Protein AF-A0A1S7LG80-F1 (afdb_monomer_lite)

InterPro domains:
  IPR001387 Cro/C1-type, helix-turn-helix domain [PF01381] (64-113)
  IPR001387 Cro/C1-type, helix-turn-helix domain [PS50943] (63-117)
  IPR001387 Cro/C1-type, helix-turn-helix domain [SM00530] (62-116)
  IPR001387 Cro/C1-type, helix-turn-helix domain [cd00093] (62-115)
  IPR010982 Lambda repressor-like, DNA-binding domain superfamily [G3DSA:1.10.260.40] (52-115)
  IPR010982 Lambda repressor-like, DNA-binding domain superfamily [SSF47413] (58-116)

Secondary structure (DSSP, 8-state):
--THHHHHHHHHHHHHHHHHHHHHHHHHHHHHHHHHHHHHHTSTT--HHHHHH-HHHHHHHHHHHHHHHTT--HHHHHHHHT--HHHHHHHHTT--HHHHHHHHHHHHTT--------------SSS---

Radius of gyration: 20.21 Å; chains: 1; bounding box: 45×54×46 Å

pLDDT: mean 71.14, std 18.66, range [44.12, 97.38]

Sequence (130 aa):
MQLGSFTNMLLSIKNFHLFQNILHRTHLCLNHLILSKKRWLSGDRSDAKIVEENQEYAFSLALIEARLAAGLTQKQAAKRAGLSTSTVARYESGHSPVIRLYAAAADALGLKLKFELIPISQPANAEKSS

Foldseek 3Di:
DDPPVVVVVVVVVVVVVVVVLVVVLVVVLVVVVVVLLVVQCPDPPDPVVCQVLQQLNVQLSVLSNVCSVVVHDLCRVCVVVVHDSVVSVCSNNSNDPVSVVVCVVQVVVVHHDDDDDDDPDDPDPPDDDD

Structure (mmCIF, N/CA/C/O backbone):
data_AF-A0A1S7LG80-F1
#
_entry.id   AF-A0A1S7LG80-F1
#
loop_
_atom_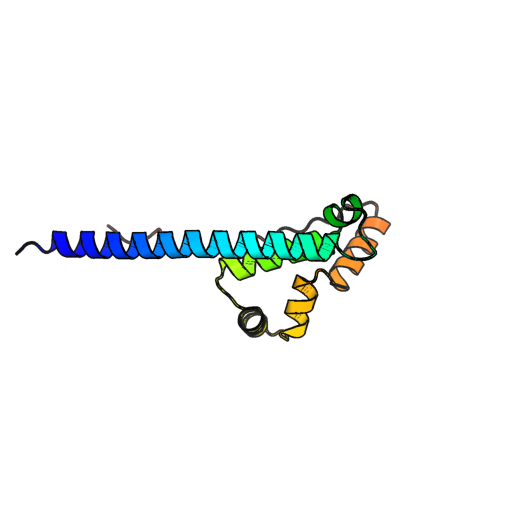site.group_PDB
_atom_site.id
_atom_site.type_symbol
_atom_site.label_atom_id
_atom_site.label_alt_id
_atom_site.label_comp_id
_atom_site.label_asym_id
_atom_site.label_entity_id
_atom_site.label_seq_id
_atom_site.pdbx_PDB_ins_code
_atom_site.Cartn_x
_atom_site.Cartn_y
_atom_site.Cartn_z
_atom_site.occupancy
_atom_site.B_iso_or_equiv
_atom_site.auth_seq_id
_atom_site.auth_comp_id
_atom_site.auth_asym_id
_atom_site.auth_atom_id
_atom_site.pdbx_PDB_model_num
ATOM 1 N N . MET A 1 1 ? -23.375 46.119 21.959 1.00 44.44 1 MET A N 1
ATOM 2 C CA . MET A 1 1 ? -23.283 44.650 21.794 1.00 44.44 1 MET A CA 1
ATOM 3 C C . MET A 1 1 ? -22.573 44.349 20.477 1.00 44.44 1 MET A C 1
ATOM 5 O O . MET A 1 1 ? -23.201 44.425 19.432 1.00 44.44 1 MET A O 1
ATOM 9 N N . GLN A 1 2 ? -21.258 44.102 20.492 1.00 49.41 2 GLN A N 1
ATOM 10 C CA . GLN A 1 2 ? -20.502 43.778 19.273 1.00 49.41 2 GLN A CA 1
ATOM 11 C C . GLN A 1 2 ? -20.427 42.258 19.079 1.00 49.41 2 GLN A C 1
ATOM 13 O O . GLN A 1 2 ? -19.549 41.592 19.618 1.00 49.41 2 GLN A O 1
ATOM 18 N N . LEU A 1 3 ? -21.34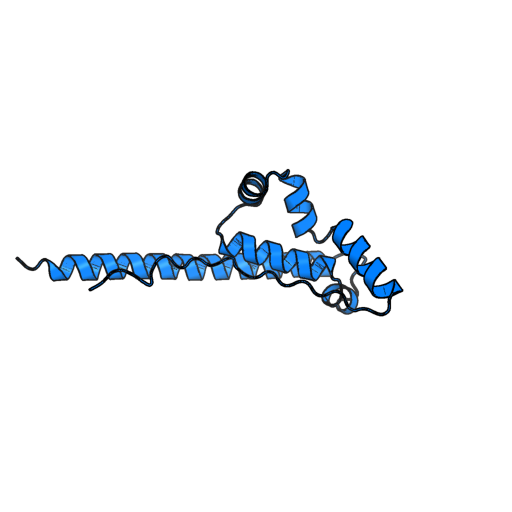5 41.711 18.283 1.00 47.88 3 LEU A N 1
ATOM 19 C CA . LEU A 1 3 ? -21.342 40.299 17.875 1.00 47.88 3 LEU A CA 1
ATOM 20 C C . LEU A 1 3 ? -20.197 39.958 16.892 1.00 47.88 3 LEU A C 1
ATOM 22 O O . LEU A 1 3 ? -19.848 38.791 16.749 1.00 47.88 3 LEU A O 1
ATOM 26 N N . GLY A 1 4 ? -19.565 40.958 16.260 1.00 51.88 4 GLY A N 1
ATOM 27 C CA . GLY A 1 4 ? -18.505 40.758 15.255 1.00 51.88 4 GLY A CA 1
ATOM 28 C C . GLY A 1 4 ? -17.109 40.409 15.797 1.00 51.88 4 GLY A C 1
ATOM 29 O O . GLY A 1 4 ? -16.277 39.893 15.056 1.00 51.88 4 GLY A O 1
ATOM 30 N N . SER A 1 5 ? -16.830 40.655 17.084 1.00 56.72 5 SER A N 1
ATOM 31 C CA . SER A 1 5 ? -15.520 40.334 17.687 1.00 56.72 5 SER A CA 1
ATOM 32 C C . SER A 1 5 ? -15.377 38.831 17.976 1.00 56.72 5 SER A C 1
ATOM 34 O O . SER A 1 5 ? -14.338 38.223 17.717 1.00 56.72 5 SER A O 1
ATOM 36 N N . PHE A 1 6 ? -16.468 38.187 18.408 1.00 54.62 6 PHE A N 1
ATOM 37 C CA . PHE A 1 6 ? -16.488 36.753 18.705 1.00 54.62 6 PHE A CA 1
ATOM 38 C C . PHE A 1 6 ? -16.406 35.881 17.451 1.00 54.62 6 PHE A C 1
ATOM 40 O O . PHE A 1 6 ? -15.748 34.842 17.473 1.00 54.62 6 PHE A O 1
ATOM 47 N N . THR A 1 7 ? -17.024 36.297 16.343 1.00 52.69 7 THR A N 1
ATOM 48 C CA . THR A 1 7 ? -16.949 35.548 15.081 1.00 52.69 7 THR A CA 1
ATOM 49 C C . THR A 1 7 ? -15.535 35.565 14.509 1.00 52.69 7 THR A C 1
ATOM 51 O O . THR A 1 7 ? -15.034 34.507 14.140 1.00 52.69 7 THR A O 1
ATOM 54 N N . ASN A 1 8 ? -14.848 36.713 14.527 1.00 50.12 8 ASN A N 1
ATOM 55 C CA . ASN A 1 8 ? -13.447 36.820 14.102 1.00 50.12 8 ASN A CA 1
ATOM 56 C C . ASN A 1 8 ? -12.487 36.046 15.017 1.00 50.12 8 ASN A C 1
ATOM 58 O O . ASN A 1 8 ? -11.554 35.410 14.529 1.00 50.12 8 ASN A O 1
ATOM 62 N N . MET A 1 9 ? -12.739 36.029 16.329 1.00 57.78 9 MET A N 1
ATOM 63 C CA . MET A 1 9 ? -11.953 35.236 17.276 1.00 57.78 9 MET A CA 1
ATOM 64 C C . MET A 1 9 ? -12.127 33.730 17.035 1.00 57.78 9 MET A C 1
ATOM 66 O O . MET A 1 9 ? -11.143 32.997 16.962 1.00 57.78 9 MET A O 1
ATOM 70 N N . LEU A 1 10 ? -13.362 33.263 16.830 1.00 55.88 10 LEU A N 1
ATOM 71 C CA . LEU A 1 10 ? -13.641 31.859 16.519 1.00 55.88 10 LEU A CA 1
ATOM 72 C C . LEU A 1 10 ? -13.097 31.445 15.146 1.00 55.88 10 LEU A C 1
ATOM 74 O O . LEU A 1 10 ? -12.623 30.318 15.001 1.00 55.88 10 LEU A O 1
ATOM 78 N N . LEU A 1 11 ? -13.126 32.335 14.151 1.00 54.78 11 LEU A N 1
ATOM 79 C CA . LEU A 1 11 ? -12.536 32.086 12.835 1.00 54.78 11 LEU A CA 1
ATOM 80 C C . LEU A 1 11 ? -11.003 32.013 12.918 1.00 54.78 11 LEU A C 1
ATOM 82 O O . LEU A 1 11 ? -10.410 31.115 12.332 1.00 54.78 11 LEU A O 1
ATOM 86 N N . SER A 1 12 ? -10.372 32.882 13.715 1.00 54.75 12 SER A N 1
ATOM 87 C CA . SER A 1 12 ? -8.927 32.863 13.985 1.00 54.75 12 SER A CA 1
ATOM 88 C C . SER A 1 12 ? -8.491 31.588 14.713 1.00 54.75 12 SER A C 1
ATOM 90 O O . SER A 1 12 ? -7.530 30.942 14.305 1.00 54.75 12 SER A O 1
ATOM 92 N N . ILE A 1 13 ? -9.256 31.141 15.716 1.00 60.88 13 ILE A N 1
ATOM 93 C CA . ILE A 1 13 ? -9.004 29.880 16.431 1.00 60.88 13 ILE A CA 1
ATOM 94 C C . ILE A 1 13 ? -9.178 28.672 15.499 1.00 60.88 13 ILE A C 1
ATOM 96 O O . ILE A 1 13 ? -8.339 27.772 15.496 1.00 60.88 13 ILE A O 1
ATOM 100 N N . LYS A 1 14 ? -10.232 28.644 14.669 1.00 55.06 14 LYS A N 1
ATOM 101 C CA . LYS A 1 14 ? -10.438 27.574 13.677 1.00 55.06 14 LYS A CA 1
ATOM 102 C C . LYS A 1 14 ? -9.328 27.553 12.628 1.00 55.06 14 LYS A C 1
ATOM 104 O O . LYS A 1 14 ? -8.822 26.476 12.332 1.00 55.06 14 LYS A O 1
ATOM 109 N N . ASN A 1 15 ? -8.912 28.715 12.124 1.00 54.59 15 ASN A N 1
ATOM 110 C CA . ASN A 1 15 ? -7.808 28.841 11.173 1.00 54.59 15 ASN A CA 1
ATOM 111 C C . ASN A 1 15 ? -6.477 28.419 11.799 1.00 54.59 15 ASN A C 1
ATOM 113 O O . ASN A 1 15 ? -5.716 27.702 11.162 1.00 54.59 15 ASN A O 1
ATOM 117 N N . PHE A 1 16 ? -6.226 28.772 13.061 1.00 54.84 16 PHE A N 1
ATOM 118 C CA . PHE A 1 16 ? -5.041 28.347 13.802 1.00 54.84 16 PHE A CA 1
ATOM 119 C C . PHE A 1 16 ? -5.025 26.833 14.031 1.00 54.84 16 PHE A C 1
ATOM 121 O O . PHE A 1 16 ? -4.014 26.188 13.771 1.00 54.84 16 PHE A O 1
ATOM 128 N N . HIS A 1 17 ? -6.149 26.231 14.430 1.00 49.44 17 HIS A N 1
ATOM 129 C CA . HIS A 1 17 ? -6.256 24.776 14.538 1.00 49.44 17 HIS A CA 1
ATOM 130 C C . HIS A 1 17 ? -6.109 24.078 13.186 1.00 49.44 17 HIS A C 1
ATOM 132 O O . HIS A 1 17 ? -5.431 23.057 13.126 1.00 49.44 17 HIS A O 1
ATOM 138 N N . LEU A 1 18 ? -6.681 24.616 12.103 1.00 51.06 18 LEU A N 1
ATOM 139 C CA . LEU A 1 18 ? -6.448 24.112 10.747 1.00 51.06 18 LEU A CA 1
ATOM 140 C C . LEU A 1 18 ? -4.961 24.176 10.390 1.00 51.06 18 LEU A C 1
ATOM 142 O O . LEU A 1 18 ? -4.419 23.192 9.899 1.00 51.06 18 LEU A O 1
ATOM 146 N N . PHE A 1 19 ? -4.288 25.284 10.700 1.00 52.75 19 PHE A N 1
ATOM 147 C CA . PHE A 1 19 ? -2.868 25.483 10.419 1.00 52.75 19 PHE A CA 1
ATOM 148 C C . PHE A 1 19 ? -1.980 24.526 11.224 1.00 52.75 19 PHE A C 1
ATOM 150 O O . PHE A 1 19 ? -1.103 23.878 10.662 1.00 52.75 19 PHE A O 1
ATOM 157 N N . GLN A 1 20 ? -2.260 24.353 12.519 1.00 46.38 20 GLN A N 1
ATOM 158 C CA . GLN A 1 20 ? -1.583 23.380 13.382 1.00 46.38 20 GLN A CA 1
ATOM 159 C C . GLN A 1 20 ? -1.811 21.940 12.899 1.00 46.38 20 GLN A C 1
ATOM 161 O O . GLN A 1 20 ? -0.887 21.133 12.904 1.00 46.38 20 GLN A O 1
ATOM 166 N N . ASN A 1 21 ? -3.014 21.611 12.420 1.00 46.06 21 ASN A N 1
ATOM 167 C CA . ASN A 1 21 ? -3.338 20.285 11.886 1.00 46.06 21 ASN A CA 1
ATOM 168 C C . ASN A 1 21 ? -2.649 20.039 10.532 1.00 46.06 21 ASN A C 1
ATOM 170 O O . ASN A 1 21 ? -2.144 18.946 10.301 1.00 46.06 21 ASN A O 1
ATOM 174 N N . ILE A 1 22 ? -2.563 21.055 9.665 1.00 51.12 22 ILE A N 1
ATOM 175 C CA . ILE A 1 22 ? -1.817 21.003 8.399 1.00 51.12 22 ILE A CA 1
ATOM 176 C C . ILE A 1 22 ? -0.321 20.815 8.675 1.00 51.12 22 ILE A C 1
ATOM 178 O O . ILE A 1 22 ? 0.265 19.880 8.141 1.00 51.12 22 ILE A O 1
ATOM 182 N N . LEU A 1 23 ? 0.279 21.619 9.560 1.00 50.75 23 LEU A N 1
ATOM 183 C CA . LEU A 1 23 ? 1.696 21.516 9.933 1.00 50.75 23 LEU A CA 1
ATOM 184 C C . LEU A 1 23 ? 2.036 20.182 10.615 1.00 50.75 23 LEU A C 1
ATOM 186 O O . LEU A 1 23 ? 3.071 19.580 10.341 1.00 50.75 23 LEU A O 1
ATOM 190 N N . HIS A 1 24 ? 1.159 19.677 11.484 1.00 51.22 24 HIS A N 1
ATOM 191 C CA . HIS A 1 24 ? 1.365 18.386 12.136 1.00 51.22 24 HIS A CA 1
ATOM 192 C C . HIS A 1 24 ? 1.223 17.217 11.148 1.00 51.22 24 HIS A C 1
ATOM 194 O O . HIS A 1 24 ? 1.998 16.262 11.200 1.00 51.22 24 HIS A O 1
ATOM 200 N N . ARG A 1 25 ? 0.280 17.302 10.198 1.00 50.09 25 ARG A N 1
ATOM 201 C CA . ARG A 1 25 ? 0.096 16.303 9.132 1.00 50.09 25 ARG A CA 1
ATOM 202 C C . ARG A 1 25 ? 1.252 16.294 8.142 1.00 50.09 25 ARG A C 1
ATOM 204 O O . ARG A 1 25 ? 1.707 15.211 7.785 1.00 50.09 25 ARG A O 1
ATOM 211 N N . THR A 1 26 ? 1.759 17.456 7.736 1.00 44.16 26 THR A N 1
ATOM 212 C CA . THR A 1 26 ? 2.937 17.535 6.861 1.00 44.16 26 THR A CA 1
ATOM 213 C C . THR A 1 26 ? 4.178 16.996 7.568 1.00 44.16 26 THR A C 1
ATOM 215 O O . THR A 1 26 ? 4.924 16.230 6.966 1.00 44.16 26 THR A O 1
ATOM 218 N N . HIS A 1 27 ? 4.358 17.281 8.862 1.00 48.53 27 HIS A N 1
ATOM 219 C CA . HIS A 1 27 ? 5.480 16.769 9.654 1.00 48.53 27 HIS A CA 1
ATOM 220 C C . HIS A 1 27 ? 5.413 15.248 9.896 1.00 48.53 27 HIS A C 1
ATOM 222 O O . HIS A 1 27 ? 6.426 14.556 9.790 1.00 48.53 27 HIS A O 1
ATOM 228 N N . LEU A 1 28 ? 4.226 14.690 10.170 1.00 53.72 28 LEU A N 1
ATOM 229 C CA . LEU A 1 28 ? 4.028 13.236 10.266 1.00 53.72 28 LEU A CA 1
ATOM 230 C C . LEU A 1 28 ? 4.231 12.537 8.915 1.00 53.72 28 LEU A C 1
ATOM 232 O O . LEU A 1 28 ? 4.815 11.456 8.879 1.00 53.72 28 LEU A O 1
ATOM 236 N N . CYS A 1 29 ? 3.793 13.158 7.817 1.00 49.16 29 CYS A N 1
ATOM 237 C CA . CYS A 1 29 ? 4.006 12.655 6.462 1.00 49.16 29 CYS A CA 1
ATOM 238 C C . CYS A 1 29 ? 5.496 12.630 6.102 1.00 49.16 29 CYS A C 1
ATOM 240 O O . CYS A 1 29 ? 6.011 11.583 5.725 1.00 49.16 29 CYS A O 1
ATOM 242 N N . LEU A 1 30 ? 6.214 13.734 6.334 1.00 52.62 30 LEU A N 1
ATOM 243 C CA . LEU A 1 30 ? 7.656 13.837 6.099 1.00 52.62 30 LEU A CA 1
ATOM 244 C C . LEU A 1 30 ? 8.447 12.833 6.944 1.00 52.62 30 LEU A C 1
ATOM 246 O O . LEU A 1 30 ? 9.292 12.123 6.408 1.00 52.62 30 LEU A O 1
ATOM 250 N N . ASN A 1 31 ? 8.141 12.693 8.237 1.00 55.31 31 ASN A N 1
ATOM 251 C CA . ASN A 1 31 ? 8.819 11.712 9.089 1.00 55.31 31 ASN A CA 1
ATOM 252 C C . ASN A 1 31 ? 8.528 10.271 8.668 1.00 55.31 31 ASN A C 1
ATOM 254 O O . ASN A 1 31 ? 9.440 9.446 8.648 1.00 55.31 31 ASN A O 1
ATOM 258 N N . HIS A 1 32 ? 7.287 9.955 8.293 1.00 57.41 32 HIS A N 1
ATOM 259 C CA . HIS A 1 32 ? 6.951 8.626 7.792 1.00 57.41 32 HIS A CA 1
ATOM 260 C C . HIS A 1 32 ? 7.643 8.347 6.452 1.00 57.41 32 HIS A C 1
ATOM 262 O O . HIS A 1 32 ? 8.159 7.248 6.262 1.00 57.41 32 HIS A O 1
ATOM 268 N N . LEU A 1 33 ? 7.720 9.331 5.552 1.00 58.03 33 LEU A N 1
ATOM 269 C CA . LEU A 1 33 ? 8.414 9.234 4.266 1.00 58.03 33 LEU A CA 1
ATOM 270 C C . LEU A 1 33 ? 9.922 9.009 4.458 1.00 58.03 33 LEU A C 1
ATOM 272 O O . LEU A 1 33 ? 10.495 8.107 3.850 1.00 58.03 33 LEU A O 1
ATOM 276 N N . ILE A 1 34 ? 10.552 9.763 5.363 1.00 58.88 34 ILE A N 1
ATOM 277 C CA . ILE A 1 34 ? 11.978 9.650 5.704 1.00 58.88 34 ILE A CA 1
ATOM 278 C C . ILE A 1 34 ? 12.284 8.290 6.345 1.00 58.88 34 ILE A C 1
ATOM 280 O O . ILE A 1 34 ? 13.241 7.622 5.950 1.00 58.88 34 ILE A O 1
ATOM 284 N N . LEU A 1 35 ? 11.473 7.846 7.312 1.00 56.56 35 LEU A N 1
ATOM 285 C CA . LEU A 1 35 ? 11.662 6.562 7.997 1.00 56.56 35 LEU A CA 1
ATOM 286 C C . LEU A 1 35 ? 11.390 5.371 7.076 1.00 56.56 35 LEU A C 1
ATOM 288 O O . LEU A 1 35 ? 12.124 4.383 7.128 1.00 56.56 35 LEU A O 1
ATOM 292 N N . SER A 1 36 ? 10.387 5.483 6.201 1.00 55.66 36 SER A N 1
ATOM 293 C CA . SER A 1 36 ? 10.119 4.482 5.169 1.00 55.66 36 SER A CA 1
ATOM 294 C C . SER A 1 36 ? 11.307 4.415 4.214 1.00 55.66 36 SER A C 1
ATOM 296 O O . SER A 1 36 ? 11.929 3.362 4.117 1.00 55.66 36 SER A O 1
ATOM 298 N N . LYS A 1 37 ? 11.726 5.538 3.611 1.00 55.19 37 LYS A N 1
ATOM 299 C CA . LYS A 1 37 ? 12.883 5.585 2.699 1.00 55.19 37 LYS A CA 1
ATOM 300 C C . LYS A 1 37 ? 14.147 5.011 3.353 1.00 55.19 37 LYS A C 1
ATOM 302 O O . LYS A 1 37 ? 14.833 4.205 2.736 1.00 55.19 37 LYS A O 1
ATOM 307 N N . LYS A 1 38 ? 14.414 5.322 4.628 1.00 57.00 38 LYS A N 1
ATOM 308 C CA . LYS A 1 38 ? 15.546 4.760 5.390 1.00 57.00 38 LYS A CA 1
ATOM 309 C C . LYS A 1 38 ? 15.444 3.241 5.564 1.00 57.00 38 LYS A C 1
ATOM 311 O O . LYS A 1 38 ? 16.445 2.555 5.394 1.00 57.00 38 LYS A O 1
ATOM 316 N N . ARG A 1 39 ? 14.254 2.707 5.865 1.00 56.62 39 ARG A N 1
ATOM 317 C CA . ARG A 1 39 ? 14.013 1.258 5.980 1.00 56.62 39 ARG A CA 1
ATOM 318 C C . ARG A 1 39 ? 14.245 0.541 4.650 1.00 56.62 39 ARG A C 1
ATOM 320 O O . ARG A 1 39 ? 14.902 -0.495 4.642 1.00 56.62 39 ARG A O 1
ATOM 327 N N . TRP A 1 40 ? 13.764 1.113 3.552 1.00 54.84 40 TRP A N 1
ATOM 328 C CA . TRP A 1 40 ? 13.931 0.569 2.204 1.00 54.84 40 TRP A CA 1
ATOM 329 C C . TRP A 1 40 ? 15.377 0.594 1.714 1.00 54.84 40 TRP A C 1
ATOM 331 O O . TRP A 1 40 ? 15.835 -0.396 1.165 1.00 54.84 40 TRP A O 1
ATOM 341 N N . LEU A 1 41 ? 16.110 1.677 1.986 1.00 53.91 41 LEU A N 1
ATOM 342 C CA . LEU A 1 41 ? 17.536 1.796 1.664 1.00 53.91 41 LEU A CA 1
ATOM 343 C C . LEU A 1 41 ? 18.446 0.954 2.577 1.00 53.91 41 LEU A C 1
ATOM 345 O O . LEU A 1 41 ? 19.615 0.763 2.265 1.00 53.91 41 LEU A O 1
ATOM 349 N N . SER A 1 42 ? 17.934 0.483 3.720 1.00 56.09 42 SER A N 1
ATOM 350 C CA . SER A 1 42 ? 18.686 -0.339 4.682 1.00 56.09 42 SER A CA 1
ATOM 351 C C . SER A 1 42 ? 18.578 -1.855 4.456 1.00 56.09 42 SER A C 1
ATOM 353 O O . SER A 1 42 ? 19.182 -2.614 5.211 1.00 56.09 42 SER A O 1
ATOM 355 N N . GLY A 1 43 ? 17.790 -2.309 3.471 1.00 54.16 43 GLY A N 1
ATO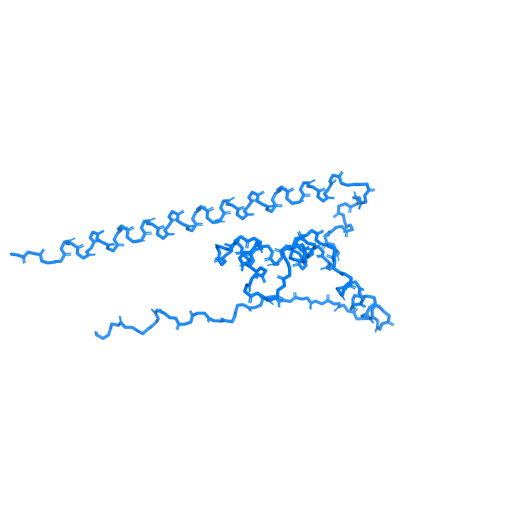M 356 C CA . GLY A 1 43 ? 17.639 -3.733 3.139 1.00 54.16 43 GLY A CA 1
ATOM 357 C C . GLY A 1 43 ? 18.779 -4.283 2.269 1.00 54.16 43 GLY A C 1
ATOM 358 O O . GLY A 1 43 ? 19.500 -3.526 1.628 1.00 54.16 43 GLY A O 1
ATOM 359 N N . ASP A 1 44 ? 18.906 -5.610 2.188 1.00 48.56 44 ASP A N 1
ATOM 360 C CA . ASP A 1 44 ? 19.901 -6.334 1.366 1.00 48.56 44 ASP A CA 1
ATOM 361 C C . ASP A 1 44 ? 19.733 -6.163 -0.161 1.00 48.56 44 ASP A C 1
ATOM 363 O O . ASP A 1 44 ? 20.581 -6.595 -0.937 1.00 48.56 44 ASP A O 1
ATOM 367 N N . ARG A 1 45 ? 18.643 -5.522 -0.597 1.00 52.97 45 ARG A N 1
ATOM 368 C CA . ARG A 1 45 ? 18.226 -5.343 -1.999 1.00 52.97 45 ARG A CA 1
ATOM 369 C C . ARG A 1 45 ? 18.310 -3.889 -2.481 1.00 52.97 45 ARG A C 1
ATOM 371 O O . ARG A 1 45 ? 17.481 -3.444 -3.273 1.00 52.97 45 ARG A O 1
ATOM 378 N N . SER A 1 46 ? 19.283 -3.136 -1.976 1.00 46.34 46 SER A N 1
ATOM 379 C CA . SER A 1 46 ? 19.315 -1.674 -2.089 1.00 46.34 46 SER A CA 1
ATOM 380 C C . SER A 1 46 ? 20.388 -1.161 -3.046 1.00 46.34 46 SER A C 1
ATOM 382 O O . SER A 1 46 ? 21.326 -0.493 -2.619 1.00 46.34 46 SER A O 1
ATOM 384 N N . ASP A 1 47 ? 20.200 -1.344 -4.349 1.00 48.78 47 ASP A N 1
ATOM 385 C CA . ASP A 1 47 ? 20.661 -0.286 -5.246 1.00 48.78 47 ASP A CA 1
ATOM 386 C C . ASP A 1 47 ? 19.588 0.801 -5.169 1.00 48.78 47 ASP A C 1
ATOM 388 O O . ASP A 1 47 ? 18.450 0.588 -5.585 1.00 48.78 47 ASP A O 1
ATOM 392 N N . ALA A 1 48 ? 19.907 1.969 -4.604 1.00 50.25 48 ALA A N 1
ATOM 393 C CA . ALA A 1 48 ? 18.961 3.088 -4.469 1.00 50.25 48 ALA A CA 1
ATOM 394 C C . ALA A 1 48 ? 18.262 3.445 -5.802 1.00 50.25 48 ALA A C 1
ATOM 396 O O . ALA A 1 48 ? 17.127 3.917 -5.810 1.00 50.25 48 ALA A O 1
ATOM 397 N N . LYS A 1 49 ? 18.923 3.128 -6.924 1.00 44.12 49 LYS A N 1
ATOM 398 C CA . LYS A 1 49 ? 18.411 3.229 -8.292 1.00 44.12 49 LYS A CA 1
ATOM 399 C C . LYS A 1 49 ? 17.268 2.241 -8.598 1.00 44.12 49 LYS A C 1
ATOM 401 O O . LYS A 1 49 ? 16.297 2.627 -9.234 1.00 44.12 49 LYS A O 1
ATOM 406 N N . ILE A 1 50 ? 17.338 1.004 -8.093 1.00 52.75 50 ILE A N 1
ATOM 407 C CA . ILE A 1 50 ? 16.298 -0.035 -8.243 1.00 52.75 50 ILE A CA 1
ATOM 408 C C . ILE A 1 50 ? 15.043 0.320 -7.431 1.00 52.75 50 ILE A C 1
ATOM 410 O O . ILE A 1 50 ? 13.929 -0.007 -7.835 1.00 52.75 50 ILE A O 1
ATOM 414 N N . VAL A 1 51 ? 15.198 1.007 -6.295 1.00 56.31 51 VAL A N 1
ATOM 415 C CA . VAL A 1 51 ? 14.070 1.366 -5.418 1.00 56.31 51 VAL A CA 1
ATOM 416 C C . VAL A 1 51 ? 13.224 2.499 -6.008 1.00 56.31 51 VAL A C 1
ATOM 418 O O . VAL A 1 51 ? 12.000 2.439 -5.923 1.00 56.31 51 VAL A O 1
ATOM 421 N N . GLU A 1 52 ? 13.839 3.508 -6.634 1.00 56.38 52 GLU A N 1
ATOM 422 C CA . GLU A 1 52 ? 13.101 4.642 -7.218 1.00 56.38 52 GLU A CA 1
ATOM 423 C C . GLU A 1 52 ? 12.344 4.282 -8.510 1.00 56.38 52 GLU A C 1
ATOM 425 O O . GLU A 1 52 ? 11.296 4.867 -8.778 1.00 56.38 52 GLU A O 1
ATOM 430 N N . GLU A 1 53 ? 12.794 3.278 -9.268 1.00 65.50 53 GLU A N 1
ATOM 431 C CA . GLU A 1 53 ? 12.091 2.794 -10.470 1.00 65.50 53 GLU A CA 1
ATOM 432 C C . GLU A 1 53 ? 11.032 1.711 -10.175 1.00 65.50 53 GLU A C 1
ATOM 434 O O . GLU A 1 53 ? 10.222 1.368 -11.044 1.00 65.50 53 GLU A O 1
ATOM 439 N N . ASN A 1 54 ? 10.983 1.188 -8.944 1.00 79.56 54 ASN A N 1
ATOM 440 C CA . ASN A 1 54 ? 10.067 0.114 -8.572 1.00 79.56 54 ASN A CA 1
ATOM 441 C C . ASN A 1 54 ? 8.616 0.615 -8.423 1.00 79.56 54 ASN A C 1
ATOM 443 O O . ASN A 1 54 ? 8.285 1.411 -7.541 1.00 79.56 54 ASN A O 1
ATOM 447 N N . GLN A 1 55 ? 7.718 0.066 -9.246 1.00 84.12 55 GLN A N 1
ATOM 448 C CA . GLN A 1 55 ? 6.290 0.404 -9.250 1.00 84.12 55 GLN A CA 1
ATOM 449 C C . GLN A 1 55 ? 5.575 0.068 -7.930 1.00 84.12 55 GLN A C 1
ATOM 451 O O . GLN A 1 55 ? 4.668 0.794 -7.524 1.00 84.12 55 GLN A O 1
ATOM 456 N N . GLU A 1 56 ? 5.983 -0.993 -7.225 1.00 85.06 56 GLU A N 1
ATOM 457 C CA . GLU A 1 56 ? 5.419 -1.341 -5.914 1.00 85.06 56 GLU A CA 1
ATOM 458 C C . GLU A 1 56 ? 5.773 -0.283 -4.864 1.00 85.06 56 GLU A C 1
ATOM 460 O O . GLU A 1 56 ? 4.934 0.078 -4.037 1.00 85.06 56 GLU A O 1
ATOM 465 N N . TYR A 1 57 ? 7.001 0.239 -4.919 1.00 81.75 57 TYR A N 1
ATOM 466 C CA . TYR A 1 57 ? 7.465 1.275 -4.003 1.00 81.75 57 TYR A CA 1
ATOM 467 C C . TYR A 1 57 ? 6.755 2.606 -4.267 1.00 81.75 57 TYR A C 1
ATOM 469 O O . TYR A 1 57 ? 6.217 3.209 -3.337 1.00 81.75 57 TYR A O 1
ATOM 477 N N . ALA A 1 58 ? 6.668 3.023 -5.533 1.00 83.44 58 ALA A N 1
ATOM 478 C CA . ALA A 1 58 ? 5.943 4.231 -5.921 1.00 83.44 58 ALA A CA 1
ATOM 479 C C . ALA A 1 58 ? 4.467 4.181 -5.482 1.00 83.44 58 ALA A C 1
ATOM 481 O O . ALA A 1 58 ? 3.960 5.123 -4.870 1.00 83.44 58 ALA A O 1
ATOM 482 N N . PHE A 1 59 ? 3.794 3.049 -5.715 1.00 86.62 59 PHE A N 1
ATOM 483 C CA . PHE A 1 59 ? 2.415 2.832 -5.274 1.00 86.62 59 PHE A CA 1
ATOM 484 C C . PHE A 1 59 ? 2.273 2.877 -3.745 1.00 86.62 59 PHE A C 1
ATOM 486 O O . PHE A 1 59 ? 1.358 3.510 -3.215 1.00 86.62 59 PHE A O 1
ATOM 493 N N . SER A 1 60 ? 3.198 2.235 -3.028 1.00 88.00 60 SER A N 1
ATOM 494 C CA . SER A 1 60 ? 3.230 2.213 -1.566 1.00 88.00 60 SER A CA 1
ATOM 495 C C . SER A 1 60 ? 3.326 3.613 -0.965 1.00 88.00 60 SER A C 1
ATOM 497 O O . SER A 1 60 ? 2.591 3.931 -0.030 1.00 88.00 60 SER A O 1
ATOM 499 N N . LEU A 1 61 ? 4.216 4.457 -1.495 1.00 85.25 61 LEU A N 1
ATOM 500 C CA . LEU A 1 61 ? 4.365 5.836 -1.033 1.00 85.25 61 LEU A CA 1
ATOM 501 C C . LEU A 1 61 ? 3.088 6.643 -1.267 1.00 85.25 61 LEU A C 1
ATOM 503 O O . LEU A 1 61 ? 2.580 7.256 -0.329 1.00 85.25 61 LEU A O 1
ATOM 507 N N . ALA A 1 62 ? 2.523 6.565 -2.473 1.00 86.75 62 ALA A N 1
ATOM 508 C CA . ALA A 1 62 ? 1.293 7.274 -2.811 1.00 86.75 62 ALA A CA 1
ATOM 509 C C . ALA A 1 62 ? 0.122 6.868 -1.892 1.00 86.75 62 ALA A C 1
ATOM 511 O O . ALA A 1 62 ? -0.651 7.718 -1.444 1.00 86.75 62 ALA A O 1
ATOM 512 N N . LEU A 1 63 ? 0.010 5.579 -1.543 1.00 89.75 63 LEU A N 1
ATOM 513 C CA . LEU A 1 63 ? -0.988 5.097 -0.584 1.00 89.75 63 LEU A CA 1
ATOM 514 C C . LEU A 1 63 ? -0.778 5.653 0.829 1.00 89.75 63 LEU A C 1
ATOM 516 O O . LEU A 1 63 ? -1.746 6.079 1.466 1.00 89.75 63 LEU A O 1
ATOM 520 N N . ILE A 1 64 ? 0.463 5.651 1.325 1.00 88.00 64 ILE A N 1
ATOM 521 C CA . ILE A 1 64 ? 0.803 6.201 2.645 1.00 88.00 64 ILE A CA 1
ATOM 522 C C . ILE A 1 64 ? 0.428 7.682 2.702 1.00 88.00 64 ILE A C 1
ATOM 524 O O . ILE A 1 64 ? -0.237 8.111 3.647 1.00 88.00 64 ILE A O 1
ATOM 528 N N . GLU A 1 65 ? 0.828 8.455 1.694 1.00 84.44 65 GLU A N 1
ATOM 529 C CA . GLU A 1 65 ? 0.549 9.888 1.612 1.00 84.44 65 GLU A CA 1
ATOM 530 C C . GLU A 1 65 ? -0.955 10.160 1.602 1.00 84.44 65 GLU A C 1
ATOM 532 O O . GLU A 1 65 ? -1.442 10.940 2.422 1.00 84.44 65 GLU A O 1
ATOM 537 N N . ALA A 1 66 ? -1.715 9.452 0.762 1.00 87.81 66 ALA A N 1
ATOM 538 C CA . ALA A 1 66 ? -3.169 9.577 0.708 1.00 87.81 66 ALA A CA 1
ATOM 539 C C . ALA A 1 66 ? -3.830 9.227 2.055 1.00 87.81 66 ALA A C 1
ATOM 541 O O . ALA A 1 66 ? -4.723 9.940 2.527 1.00 87.81 66 ALA A O 1
ATOM 542 N N . ARG A 1 67 ? -3.370 8.160 2.723 1.00 91.38 67 ARG A N 1
ATOM 543 C CA . ARG A 1 67 ? -3.885 7.752 4.037 1.00 91.38 67 ARG A CA 1
ATOM 544 C C . ARG A 1 67 ? -3.614 8.812 5.106 1.00 91.38 67 ARG A C 1
ATOM 546 O O . ARG A 1 67 ? -4.505 9.124 5.903 1.00 91.38 67 ARG A O 1
ATOM 553 N N . LEU A 1 68 ? -2.394 9.345 5.149 1.00 86.44 68 LEU A N 1
ATOM 554 C CA . LEU A 1 68 ? -1.993 10.368 6.115 1.00 86.44 68 LEU A CA 1
ATOM 555 C C . LEU A 1 68 ? -2.698 11.701 5.847 1.00 86.44 68 LEU A C 1
ATOM 557 O O . LEU A 1 68 ? -3.174 12.331 6.793 1.00 86.44 68 LEU A O 1
ATOM 561 N N . ALA A 1 69 ? -2.870 12.086 4.581 1.00 82.06 69 ALA A N 1
ATOM 562 C CA . ALA A 1 69 ? -3.665 13.247 4.187 1.00 82.06 69 ALA A CA 1
ATOM 563 C C . ALA A 1 69 ? -5.124 13.113 4.653 1.00 82.06 69 ALA A C 1
ATOM 565 O O . ALA A 1 69 ? -5.696 14.065 5.186 1.00 82.06 69 ALA A O 1
ATOM 566 N N . ALA A 1 70 ? -5.693 11.905 4.580 1.00 85.19 70 ALA A N 1
ATOM 567 C CA . ALA A 1 70 ? -7.010 11.591 5.133 1.00 85.19 70 ALA A CA 1
ATOM 568 C C . ALA A 1 70 ? -7.041 11.501 6.676 1.00 85.19 70 ALA A C 1
ATOM 570 O O . ALA A 1 70 ? -8.119 11.413 7.265 1.00 85.19 70 ALA A O 1
ATOM 571 N N . GLY A 1 71 ? -5.889 11.554 7.356 1.00 85.50 71 GLY A N 1
ATOM 572 C CA . GLY A 1 71 ? -5.775 11.476 8.817 1.00 85.50 71 GLY A CA 1
ATOM 573 C C . GLY A 1 71 ? -6.122 10.102 9.387 1.00 85.50 71 GLY A C 1
ATOM 574 O O . GLY A 1 71 ? -6.638 10.015 10.499 1.00 85.50 71 GLY A O 1
ATOM 575 N N . LEU A 1 72 ? -5.901 9.036 8.614 1.00 88.75 72 LEU A N 1
ATOM 576 C CA . LEU A 1 72 ? -6.290 7.679 8.987 1.00 88.75 72 LEU A CA 1
ATOM 577 C C . LEU A 1 72 ? -5.098 6.866 9.489 1.00 88.75 72 LEU A C 1
ATOM 579 O O . LEU A 1 72 ? -4.004 6.893 8.925 1.00 88.75 72 LEU A O 1
ATOM 583 N N . THR A 1 73 ? -5.335 6.046 10.508 1.00 91.81 73 THR A N 1
ATOM 584 C CA . THR A 1 73 ? -4.438 4.929 10.840 1.00 91.81 73 THR A CA 1
ATOM 585 C C . THR A 1 73 ? -4.595 3.796 9.822 1.00 91.81 73 THR A C 1
ATOM 587 O O . THR A 1 73 ? -5.635 3.687 9.167 1.00 91.81 73 THR A O 1
ATOM 590 N N . GLN A 1 74 ? -3.611 2.896 9.722 1.00 90.12 74 GLN A N 1
ATOM 591 C CA . GLN A 1 74 ? -3.711 1.701 8.865 1.00 90.12 74 GLN A CA 1
ATOM 592 C C . GLN A 1 74 ? -4.969 0.873 9.171 1.00 90.12 74 GLN A C 1
ATOM 594 O O . GLN A 1 74 ? -5.668 0.445 8.258 1.00 90.12 74 GLN A O 1
ATOM 599 N N . LYS A 1 75 ? -5.321 0.714 10.455 1.00 93.56 75 LYS A N 1
ATOM 600 C CA . LYS A 1 75 ? -6.535 0.001 10.888 1.00 93.56 75 LYS A CA 1
ATOM 601 C C . LYS A 1 75 ? -7.818 0.695 10.417 1.00 93.56 75 LYS A C 1
ATOM 603 O O . LYS A 1 75 ? -8.765 0.029 10.007 1.00 93.56 75 LYS A O 1
ATOM 608 N N . GLN A 1 76 ? -7.870 2.026 10.483 1.00 92.50 76 GLN A N 1
ATOM 609 C CA . GLN A 1 76 ? -9.029 2.795 10.015 1.00 92.50 76 GLN A CA 1
ATOM 610 C C . GLN A 1 76 ? -9.160 2.752 8.491 1.00 92.50 76 GLN A C 1
ATOM 612 O O . GLN A 1 76 ? -10.270 2.583 7.990 1.00 92.50 76 GLN A O 1
ATOM 617 N N . ALA A 1 77 ? -8.044 2.864 7.768 1.00 94.38 77 ALA A N 1
ATOM 618 C CA . ALA A 1 77 ? -8.013 2.721 6.316 1.00 94.38 77 ALA A CA 1
ATOM 619 C C . ALA A 1 77 ? -8.476 1.320 5.887 1.00 94.38 77 ALA A C 1
ATOM 621 O O . ALA A 1 77 ? -9.367 1.206 5.052 1.00 94.38 77 ALA A O 1
ATOM 622 N N . ALA A 1 78 ? -7.968 0.272 6.541 1.00 95.62 78 ALA A N 1
ATOM 623 C CA . ALA A 1 78 ? -8.374 -1.112 6.308 1.00 95.62 78 ALA A CA 1
ATOM 624 C C . ALA A 1 78 ? -9.883 -1.310 6.502 1.00 95.62 78 ALA A C 1
ATOM 626 O O . ALA A 1 78 ? -10.563 -1.813 5.611 1.00 95.62 78 ALA A O 1
ATOM 627 N N . LYS A 1 79 ? -10.430 -0.810 7.620 1.00 97.38 79 LYS A N 1
ATOM 628 C CA . LYS A 1 79 ? -11.873 -0.861 7.891 1.00 97.38 79 LYS A CA 1
ATOM 629 C C . LYS A 1 79 ? -12.695 -0.152 6.808 1.00 97.38 79 LYS A C 1
ATOM 631 O O . LYS A 1 79 ? -13.727 -0.680 6.412 1.00 97.38 79 LYS A O 1
ATOM 636 N N . ARG A 1 80 ? -12.262 1.024 6.335 1.00 95.19 80 ARG A N 1
ATOM 637 C CA . ARG A 1 80 ? -12.958 1.764 5.263 1.00 95.19 80 ARG A CA 1
ATOM 638 C C . ARG A 1 80 ? -12.893 1.046 3.916 1.00 95.19 80 ARG A C 1
ATOM 640 O O . ARG A 1 80 ? -13.862 1.092 3.174 1.00 95.19 80 ARG A O 1
ATOM 647 N N . ALA A 1 81 ? -11.772 0.393 3.623 1.00 92.38 81 ALA A N 1
ATOM 648 C CA . ALA A 1 81 ? -11.554 -0.331 2.376 1.00 92.38 81 ALA A CA 1
ATOM 649 C C . ALA A 1 81 ? -12.174 -1.742 2.359 1.00 92.38 81 ALA A C 1
ATOM 651 O O . ALA A 1 81 ? -12.129 -2.402 1.327 1.00 92.38 81 ALA A O 1
ATOM 652 N N . GLY A 1 82 ? -12.703 -2.238 3.486 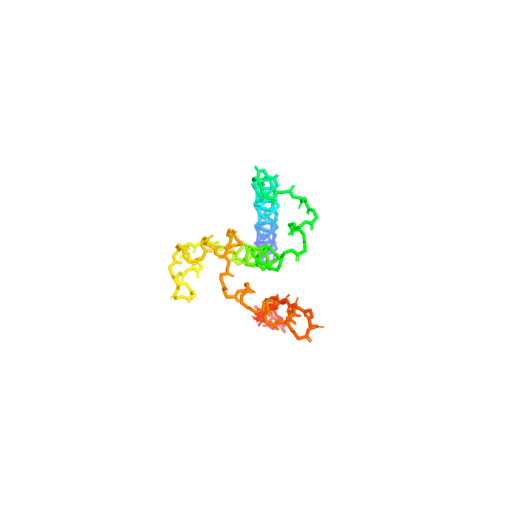1.00 96.25 82 GLY A N 1
ATOM 653 C CA . GLY A 1 82 ? -13.142 -3.634 3.602 1.00 96.25 82 GLY A CA 1
ATOM 654 C C . GLY A 1 82 ? -11.984 -4.641 3.553 1.00 96.25 82 GLY A C 1
ATOM 655 O O . GLY A 1 82 ? -12.183 -5.794 3.184 1.00 96.25 82 GLY A O 1
ATOM 656 N N . LEU A 1 83 ? -10.770 -4.213 3.912 1.00 95.31 83 LEU A N 1
ATOM 657 C CA . LEU A 1 83 ? -9.549 -5.022 3.897 1.00 95.31 83 LEU A CA 1
ATOM 658 C C . LEU A 1 83 ? -9.078 -5.343 5.320 1.00 95.31 83 LEU A C 1
ATOM 660 O O . LEU A 1 83 ? -9.462 -4.692 6.294 1.00 95.31 83 LEU A O 1
ATOM 664 N N . SER A 1 84 ? -8.178 -6.320 5.454 1.00 96.56 84 SER A N 1
ATOM 665 C CA . SER A 1 84 ? -7.467 -6.535 6.716 1.00 96.56 84 SER A CA 1
ATOM 666 C C . SER A 1 84 ? -6.379 -5.475 6.931 1.00 96.56 84 SER A C 1
ATOM 668 O O . SER A 1 84 ? -5.754 -4.993 5.983 1.00 96.56 84 SER A O 1
ATOM 670 N N . THR A 1 85 ? -6.078 -5.155 8.195 1.00 94.00 85 THR A N 1
ATOM 671 C CA . THR A 1 85 ? -4.953 -4.266 8.547 1.00 94.00 85 THR A CA 1
ATOM 672 C C . THR A 1 85 ? -3.622 -4.801 8.012 1.00 94.00 85 THR A C 1
ATOM 674 O O . THR A 1 85 ? -2.786 -4.020 7.572 1.00 94.00 85 THR A O 1
ATOM 677 N N . SER A 1 86 ? -3.437 -6.128 7.993 1.00 93.38 86 SER A N 1
ATOM 678 C CA . SER A 1 86 ? -2.246 -6.774 7.425 1.00 93.38 86 SER A CA 1
ATOM 679 C C . SER A 1 86 ? -2.125 -6.586 5.911 1.00 93.38 86 SER A C 1
ATOM 681 O O . SER A 1 86 ? -1.013 -6.438 5.415 1.00 93.38 86 SER A O 1
ATOM 683 N N . THR A 1 87 ? -3.244 -6.544 5.180 1.00 93.12 87 THR A N 1
ATOM 684 C CA . THR A 1 87 ? -3.247 -6.255 3.737 1.00 93.12 87 THR A CA 1
ATOM 685 C C . THR A 1 87 ? -2.816 -4.816 3.474 1.00 93.12 87 THR A C 1
ATOM 687 O O . THR A 1 87 ? -1.940 -4.584 2.647 1.00 93.12 87 THR A O 1
ATOM 690 N N . VAL A 1 88 ? -3.356 -3.857 4.234 1.00 91.25 88 VAL A N 1
ATOM 691 C CA . VAL A 1 88 ? -2.945 -2.447 4.137 1.00 91.25 88 VAL A CA 1
ATOM 692 C C . VAL A 1 88 ? -1.467 -2.276 4.489 1.00 91.25 88 VAL A C 1
ATOM 694 O O . VAL A 1 88 ? -0.729 -1.671 3.721 1.00 91.25 88 VAL A O 1
ATOM 697 N N . ALA A 1 89 ? -1.004 -2.869 5.593 1.00 88.38 89 ALA A N 1
ATOM 698 C CA . ALA A 1 89 ? 0.402 -2.807 5.992 1.00 88.38 89 ALA A CA 1
ATOM 699 C C . ALA A 1 89 ? 1.340 -3.404 4.931 1.00 88.38 89 ALA A C 1
ATOM 701 O O . ALA A 1 89 ? 2.412 -2.861 4.697 1.00 88.38 89 ALA A O 1
ATOM 702 N N . ARG A 1 90 ? 0.926 -4.487 4.263 1.00 88.25 90 ARG A N 1
ATOM 703 C CA . ARG A 1 90 ? 1.684 -5.113 3.173 1.00 88.25 90 ARG A CA 1
ATOM 704 C C . ARG A 1 90 ? 1.796 -4.197 1.946 1.00 88.25 90 ARG A C 1
ATOM 706 O O . ARG A 1 90 ? 2.863 -4.103 1.343 1.00 88.25 90 ARG A O 1
ATOM 713 N N . TYR A 1 91 ? 0.713 -3.517 1.574 1.00 90.19 91 TYR A N 1
ATOM 714 C CA . TYR A 1 91 ? 0.748 -2.556 0.470 1.00 90.19 91 TYR A CA 1
ATOM 715 C C . TYR A 1 91 ? 1.588 -1.322 0.805 1.00 90.19 91 TYR A C 1
ATOM 717 O O . TYR A 1 91 ? 2.350 -0.876 -0.043 1.00 90.19 91 TYR A O 1
ATOM 725 N N . GLU A 1 92 ? 1.520 -0.831 2.045 1.00 87.56 92 GLU A N 1
ATOM 726 C CA . GLU A 1 92 ? 2.356 0.275 2.542 1.00 87.56 92 GLU A CA 1
ATOM 727 C C . GLU A 1 92 ? 3.810 -0.133 2.834 1.00 87.56 92 GLU A C 1
ATOM 729 O O . GLU A 1 92 ? 4.676 0.719 3.029 1.00 87.56 92 GLU A O 1
ATOM 734 N N . SER A 1 93 ? 4.104 -1.432 2.856 1.00 81.62 93 SER A N 1
ATOM 735 C CA . SER A 1 93 ? 5.465 -1.963 2.857 1.00 81.62 93 SER A CA 1
ATOM 736 C C . SER A 1 93 ? 5.941 -2.304 1.446 1.00 81.62 93 SER A C 1
ATOM 738 O O . SER A 1 93 ? 6.888 -3.076 1.318 1.00 81.62 93 SER A O 1
ATOM 740 N N . GLY A 1 94 ? 5.273 -1.798 0.399 1.00 79.31 94 GLY A N 1
ATOM 741 C CA . GLY A 1 94 ? 5.636 -1.976 -1.013 1.00 79.31 94 GLY A CA 1
ATOM 742 C C . GLY A 1 94 ? 5.782 -3.422 -1.455 1.00 79.31 94 GLY A C 1
ATOM 743 O O . GLY A 1 94 ? 6.574 -3.718 -2.338 1.00 79.31 94 GLY A O 1
ATOM 744 N N . HIS A 1 95 ? 5.013 -4.330 -0.856 1.00 82.00 95 HIS A N 1
ATOM 745 C CA . HIS A 1 95 ? 4.930 -5.705 -1.315 1.00 82.00 95 HIS A CA 1
ATOM 746 C C . HIS A 1 95 ? 3.539 -5.963 -1.894 1.00 82.00 95 HIS A C 1
ATOM 748 O O . HIS A 1 95 ? 2.628 -6.406 -1.198 1.00 82.00 95 HIS A O 1
ATOM 754 N N . SER A 1 96 ? 3.342 -5.679 -3.180 1.00 83.81 96 SER A N 1
ATOM 755 C CA . SER A 1 96 ? 2.042 -5.873 -3.828 1.00 83.81 96 SER A CA 1
ATOM 756 C C . SER A 1 96 ? 2.142 -6.856 -4.995 1.00 83.81 96 SER A C 1
ATOM 758 O O . SER A 1 96 ? 2.473 -6.450 -6.110 1.00 83.81 96 SER A O 1
ATOM 760 N N . PRO A 1 97 ? 1.784 -8.141 -4.784 1.00 82.69 97 PRO A N 1
ATOM 761 C CA . PRO A 1 97 ? 1.807 -9.155 -5.841 1.00 82.69 97 PRO A CA 1
ATOM 762 C C . PRO A 1 97 ? 1.015 -8.759 -7.094 1.00 82.69 97 PRO A C 1
ATOM 764 O O . PRO A 1 97 ? 1.385 -9.123 -8.204 1.00 82.69 97 PRO A O 1
ATOM 767 N N . VAL A 1 98 ? -0.055 -7.979 -6.922 1.00 86.88 98 VAL A N 1
ATOM 768 C CA . VAL A 1 98 ? -0.901 -7.498 -8.022 1.00 86.88 98 VAL A CA 1
ATOM 769 C C . VAL A 1 98 ? -0.180 -6.437 -8.859 1.00 86.88 98 VAL A C 1
ATOM 771 O O . VAL A 1 98 ? -0.216 -6.495 -10.083 1.00 86.88 98 VAL A O 1
ATOM 774 N N . ILE A 1 99 ? 0.523 -5.497 -8.220 1.00 88.62 99 ILE A N 1
ATOM 775 C CA . ILE A 1 99 ? 1.300 -4.472 -8.935 1.00 88.62 99 ILE A CA 1
ATOM 776 C C . ILE A 1 99 ? 2.454 -5.122 -9.700 1.00 88.62 99 ILE A C 1
ATOM 778 O O . ILE A 1 99 ? 2.686 -4.780 -10.855 1.00 88.62 99 ILE A O 1
ATOM 782 N N . ARG A 1 100 ? 3.115 -6.118 -9.099 1.00 87.56 100 ARG A N 1
ATOM 783 C CA . ARG A 1 100 ? 4.140 -6.930 -9.767 1.00 87.56 100 ARG A CA 1
ATOM 784 C C . ARG A 1 100 ? 3.614 -7.638 -11.006 1.00 87.56 100 ARG A C 1
ATOM 786 O O . ARG A 1 100 ? 4.285 -7.640 -12.031 1.00 87.56 100 ARG A O 1
ATOM 793 N N . LEU A 1 101 ? 2.426 -8.230 -10.899 1.00 91.19 101 LEU A N 1
ATOM 794 C CA . LEU A 1 101 ? 1.770 -8.901 -12.015 1.00 91.19 101 LEU A CA 1
ATOM 795 C C . LEU A 1 101 ? 1.501 -7.921 -13.164 1.00 91.19 101 LEU A C 1
ATOM 797 O O . LEU A 1 101 ? 1.854 -8.216 -14.301 1.00 91.19 101 LEU A O 1
ATOM 801 N N . TYR A 1 102 ? 0.928 -6.749 -12.875 1.00 92.88 102 TYR A N 1
ATOM 802 C CA . TYR A 1 102 ? 0.671 -5.738 -13.904 1.00 92.88 102 TYR A CA 1
ATOM 803 C C . TYR A 1 102 ? 1.952 -5.160 -14.504 1.00 92.88 102 TYR A C 1
ATOM 805 O O . TYR A 1 102 ? 1.987 -4.917 -15.707 1.00 92.88 102 TYR A O 1
ATOM 813 N N . ALA A 1 103 ? 2.999 -4.965 -13.698 1.00 89.94 103 ALA A N 1
ATOM 814 C CA . ALA A 1 103 ? 4.293 -4.496 -14.187 1.00 89.94 103 ALA A CA 1
ATOM 815 C C . ALA A 1 103 ? 4.895 -5.510 -15.166 1.00 89.94 103 ALA A C 1
ATOM 817 O O . ALA A 1 103 ? 5.195 -5.153 -16.298 1.00 89.94 103 ALA A O 1
ATOM 818 N N . ALA A 1 104 ? 4.935 -6.790 -14.785 1.00 89.00 104 ALA A N 1
ATOM 819 C CA . ALA A 1 104 ? 5.436 -7.854 -15.650 1.00 89.00 104 ALA A CA 1
ATOM 820 C C . ALA A 1 104 ? 4.625 -7.995 -16.951 1.00 89.00 104 ALA A C 1
ATOM 822 O O . ALA A 1 104 ? 5.195 -8.211 -18.018 1.00 89.00 104 ALA A O 1
ATOM 823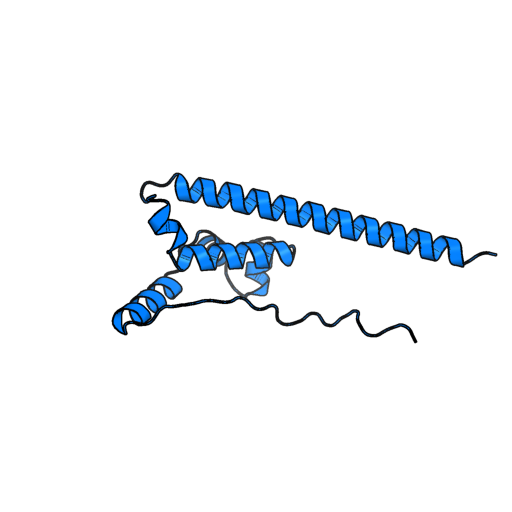 N N . ALA A 1 105 ? 3.298 -7.855 -16.878 1.00 93.75 105 ALA A N 1
ATOM 824 C CA . ALA A 1 105 ? 2.441 -7.885 -18.060 1.00 93.75 105 ALA A CA 1
ATOM 825 C C . ALA A 1 105 ? 2.692 -6.687 -18.994 1.00 93.75 105 ALA A C 1
ATOM 827 O O . ALA A 1 105 ? 2.725 -6.863 -20.209 1.00 93.75 105 ALA A O 1
ATOM 828 N N . ALA A 1 106 ? 2.885 -5.484 -18.445 1.00 93.69 106 ALA A N 1
ATOM 829 C CA . ALA A 1 106 ? 3.218 -4.294 -19.225 1.00 93.69 106 ALA A CA 1
ATOM 830 C C . ALA A 1 106 ? 4.597 -4.429 -19.891 1.00 93.69 106 ALA A C 1
ATOM 832 O O . ALA A 1 106 ? 4.714 -4.197 -21.095 1.00 93.69 106 ALA A O 1
ATOM 833 N N . AS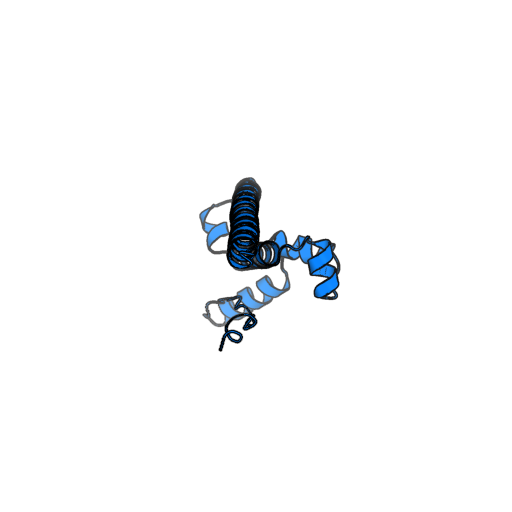P A 1 107 ? 5.600 -4.897 -19.145 1.00 92.69 107 ASP A N 1
ATOM 834 C CA . ASP A 1 107 ? 6.961 -5.113 -19.644 1.00 92.69 107 ASP A CA 1
ATOM 835 C C . ASP A 1 107 ? 6.983 -6.122 -20.801 1.00 92.69 107 ASP A C 1
ATOM 837 O O . ASP A 1 107 ? 7.620 -5.878 -21.826 1.00 92.69 107 ASP A O 1
ATOM 841 N N . ALA A 1 108 ? 6.221 -7.218 -20.689 1.00 95.19 108 ALA A N 1
ATOM 842 C CA . ALA A 1 108 ? 6.089 -8.223 -21.747 1.00 95.19 108 ALA A CA 1
ATOM 843 C C . ALA A 1 108 ? 5.505 -7.659 -23.058 1.00 95.19 108 ALA A C 1
ATOM 845 O O . ALA A 1 108 ? 5.700 -8.244 -24.123 1.00 95.19 108 ALA A O 1
ATOM 846 N N . LEU A 1 109 ? 4.802 -6.527 -22.987 1.00 96.56 109 LEU A N 1
ATOM 847 C CA . LEU A 1 109 ? 4.199 -5.832 -24.124 1.00 96.56 109 LEU A CA 1
ATOM 848 C C . LEU A 1 109 ? 4.986 -4.578 -24.547 1.00 96.56 109 LEU A C 1
ATOM 850 O O . LEU A 1 109 ? 4.536 -3.852 -25.432 1.00 96.56 109 LEU A O 1
ATOM 854 N N . GLY A 1 110 ? 6.138 -4.296 -23.926 1.00 93.88 110 GLY A N 1
ATOM 855 C CA . GLY A 1 110 ? 6.915 -3.079 -24.184 1.00 93.88 110 GLY A CA 1
ATOM 856 C C . GLY A 1 110 ? 6.232 -1.796 -23.695 1.00 93.88 110 GLY A C 1
ATOM 857 O O . GLY A 1 110 ? 6.473 -0.717 -24.236 1.00 93.88 110 GLY A O 1
ATOM 858 N N . LEU A 1 111 ? 5.353 -1.904 -22.696 1.00 93.56 111 LEU A N 1
ATOM 859 C CA . LEU A 1 111 ? 4.590 -0.799 -22.124 1.00 93.56 111 LEU A CA 1
ATOM 860 C C . LEU A 1 111 ? 5.167 -0.384 -20.771 1.00 93.56 111 LEU A C 1
ATOM 862 O O . LEU A 1 111 ? 5.621 -1.211 -19.988 1.00 93.56 111 LEU A O 1
ATOM 866 N N . LYS A 1 112 ? 5.069 0.908 -20.451 1.00 86.44 112 LYS A N 1
ATOM 867 C CA . LYS A 1 112 ? 5.409 1.424 -19.122 1.00 86.44 112 LYS A CA 1
ATOM 868 C C . LYS A 1 112 ? 4.154 1.533 -18.264 1.00 86.44 112 LYS A C 1
ATOM 870 O O . LYS A 1 112 ? 3.233 2.275 -18.601 1.00 86.44 112 LYS A O 1
ATOM 875 N N . LEU A 1 113 ? 4.142 0.842 -17.129 1.00 86.94 113 LEU A N 1
ATOM 876 C CA . LEU A 1 113 ? 3.074 0.963 -16.142 1.00 86.94 113 LEU A CA 1
ATOM 877 C C . LEU A 1 113 ? 3.195 2.293 -15.381 1.00 86.94 113 LEU A C 1
ATOM 879 O O . LEU A 1 113 ? 4.273 2.652 -14.910 1.00 86.94 113 LEU A O 1
ATOM 883 N N . LYS A 1 114 ? 2.086 3.029 -15.266 1.00 85.44 114 LYS A N 1
ATOM 884 C CA . LYS A 1 114 ? 1.990 4.273 -14.493 1.00 85.44 114 LYS A CA 1
ATOM 885 C C . LYS A 1 114 ? 0.726 4.233 -13.639 1.00 85.44 114 LYS A C 1
ATOM 887 O O . LYS A 1 114 ? -0.359 4.004 -14.166 1.00 85.44 114 LYS A O 1
ATOM 892 N N . PHE A 1 115 ? 0.867 4.500 -12.344 1.00 80.50 115 PHE A N 1
ATOM 893 C CA . PHE A 1 115 ? -0.256 4.684 -11.426 1.00 80.50 115 PHE A CA 1
ATOM 894 C C . PHE A 1 115 ? -0.380 6.149 -11.023 1.00 80.50 115 PHE A C 1
ATOM 896 O O . PHE A 1 115 ? 0.623 6.825 -10.803 1.00 80.50 115 PHE A O 1
ATOM 903 N N . GLU A 1 116 ? -1.616 6.620 -10.892 1.00 83.31 116 GLU A N 1
ATOM 904 C CA . GLU A 1 116 ? -1.927 7.957 -10.398 1.00 83.31 116 GLU A CA 1
ATOM 905 C C . GLU A 1 116 ? -3.108 7.864 -9.427 1.00 83.31 116 GLU A C 1
ATOM 907 O O . GLU A 1 116 ? -4.160 7.321 -9.767 1.00 83.31 116 GLU A O 1
ATOM 912 N N . LEU A 1 117 ? -2.918 8.341 -8.194 1.00 83.69 117 LEU A N 1
ATOM 913 C CA . LEU A 1 117 ? -3.980 8.413 -7.192 1.00 83.69 117 LEU A CA 1
ATOM 914 C C . LEU A 1 117 ? -4.578 9.818 -7.222 1.00 83.69 117 LEU A C 1
ATOM 916 O O . LEU A 1 117 ? -3.987 10.765 -6.710 1.00 83.69 117 LEU A O 1
ATOM 920 N N . ILE A 1 118 ? -5.759 9.941 -7.821 1.00 85.44 118 ILE A N 1
ATOM 921 C CA . ILE A 1 118 ? -6.467 11.215 -7.949 1.00 85.44 118 ILE A CA 1
ATOM 922 C C . ILE A 1 118 ? -7.527 11.295 -6.841 1.00 85.44 118 ILE A C 1
ATOM 924 O O . ILE A 1 118 ? -8.347 10.379 -6.720 1.00 85.44 118 ILE A O 1
ATOM 928 N N . PRO A 1 119 ? -7.552 12.361 -6.019 1.00 81.75 119 PRO A N 1
ATOM 929 C CA . PRO A 1 119 ? -8.610 12.555 -5.039 1.00 81.75 119 PRO A CA 1
ATOM 930 C C . PRO A 1 119 ? -9.982 12.630 -5.717 1.00 81.75 119 PRO A C 1
ATOM 932 O O . PRO A 1 119 ? -10.222 13.477 -6.576 1.00 81.75 119 PRO A O 1
ATOM 935 N N . ILE A 1 120 ? -10.911 11.782 -5.282 1.00 80.62 120 ILE A N 1
ATOM 936 C CA . ILE A 1 120 ? -12.328 11.885 -5.640 1.00 80.62 120 ILE A CA 1
ATOM 937 C C . ILE A 1 120 ? -12.880 13.062 -4.820 1.00 80.62 120 ILE A C 1
ATOM 939 O O . ILE A 1 120 ? -13.272 12.864 -3.678 1.00 80.62 120 ILE A O 1
ATOM 943 N N . SER A 1 121 ? -12.737 14.291 -5.328 1.00 68.12 121 SER A N 1
ATOM 944 C CA . SER A 1 121 ? -13.270 15.579 -4.835 1.00 68.12 121 SER A CA 1
ATOM 945 C C . SER A 1 121 ? -13.868 15.630 -3.408 1.00 68.12 121 SER A C 1
ATOM 947 O O . SER A 1 121 ? -14.872 14.979 -3.125 1.00 68.12 121 SER A O 1
ATOM 949 N N . GLN A 1 122 ? -13.417 16.565 -2.562 1.00 57.34 122 GLN A N 1
ATOM 950 C CA . GLN A 1 122 ? -14.340 17.205 -1.610 1.00 57.34 122 GLN A CA 1
ATOM 951 C C . GLN A 1 122 ? -14.691 18.616 -2.102 1.00 57.34 122 GLN A C 1
ATOM 953 O O . GLN A 1 122 ? -13.974 19.558 -1.767 1.00 57.34 122 GLN A O 1
ATOM 958 N N . PRO A 1 123 ? -15.788 18.822 -2.854 1.00 44.81 123 PRO A N 1
ATOM 959 C CA . PRO A 1 123 ? -16.375 20.140 -3.009 1.00 44.81 123 PRO A CA 1
ATOM 960 C C . PRO A 1 123 ? -17.391 20.324 -1.874 1.00 44.81 123 PRO A C 1
ATOM 962 O O . PRO A 1 123 ? -18.578 20.075 -2.041 1.00 44.81 123 PRO A O 1
ATOM 965 N N . ALA A 1 124 ? -16.924 20.691 -0.680 1.00 50.81 124 ALA A N 1
ATOM 966 C CA . ALA A 1 124 ? -17.809 20.956 0.460 1.00 50.81 124 ALA A CA 1
ATOM 967 C C . ALA A 1 124 ? -17.443 22.237 1.223 1.00 50.81 124 ALA A C 1
ATOM 969 O O . ALA A 1 124 ? -17.629 22.298 2.435 1.00 50.81 124 ALA A O 1
ATOM 970 N N . ASN A 1 125 ? -16.920 23.262 0.533 1.00 48.03 125 ASN A N 1
ATOM 971 C CA . ASN A 1 125 ? -16.902 24.615 1.106 1.00 48.03 125 ASN A CA 1
ATOM 972 C C . ASN A 1 125 ? -16.876 25.786 0.098 1.00 48.03 125 ASN A C 1
ATOM 974 O O . ASN A 1 125 ? -16.494 26.888 0.475 1.00 48.03 125 ASN A O 1
ATOM 978 N N . ALA A 1 126 ? -17.276 25.582 -1.165 1.00 47.75 126 ALA A N 1
ATOM 979 C CA . ALA A 1 126 ? -17.383 26.671 -2.152 1.00 47.75 126 ALA A CA 1
ATOM 980 C C . ALA A 1 126 ? -18.793 27.293 -2.244 1.00 47.75 126 ALA A C 1
ATOM 982 O O . ALA A 1 126 ? -18.986 28.271 -2.955 1.00 47.75 126 ALA A O 1
ATOM 983 N N . GLU A 1 127 ? -19.773 26.778 -1.498 1.00 52.12 127 GLU A N 1
ATOM 984 C CA . GLU A 1 127 ? -21.145 27.288 -1.509 1.00 52.12 127 GLU A CA 1
ATOM 985 C C . GLU A 1 127 ? -21.645 27.465 -0.076 1.00 52.12 127 GLU A C 1
ATOM 987 O O . GLU A 1 127 ? -22.168 26.526 0.524 1.00 52.12 127 GLU A O 1
ATOM 992 N N . LYS A 1 128 ? -21.423 28.657 0.494 1.00 48.28 128 LYS A N 1
ATOM 993 C CA . LYS A 1 128 ? -22.330 29.352 1.432 1.00 48.28 128 LYS A CA 1
ATOM 994 C C . LYS A 1 128 ? -21.687 30.642 1.949 1.00 48.28 128 LYS A C 1
ATOM 996 O O . LYS A 1 128 ? -21.081 30.657 3.015 1.00 48.28 128 LYS A O 1
ATOM 1001 N N . SER A 1 129 ? -21.888 31.718 1.198 1.00 44.81 129 SER A N 1
ATOM 1002 C CA . SER A 1 129 ? -22.201 33.049 1.738 1.00 44.81 129 SER A CA 1
ATOM 1003 C C . SER A 1 129 ? -22.578 33.965 0.573 1.00 44.81 129 SER A C 1
ATOM 1005 O O . SER A 1 129 ? -21.738 34.688 0.036 1.00 44.81 129 SER A O 1
ATOM 1007 N N . SER A 1 130 ? -23.838 33.842 0.148 1.00 44.50 130 SER A N 1
ATOM 1008 C CA . SER A 1 130 ? -24.646 35.022 -0.175 1.00 44.50 130 SER A CA 1
ATOM 1009 C C . SER A 1 130 ? -24.917 35.815 1.099 1.00 44.50 130 SER A C 1
ATOM 1011 O O . SER A 1 130 ? -24.915 35.179 2.181 1.00 44.50 130 SER A O 1
#

Organism: Magnetococcus massalia (strain MO-1) (NCBI:txid451514)